Protein AF-A0A961H8H7-F1 (afdb_monomer_lite)

pLDDT: mean 94.38, std 4.29, range [73.75, 97.94]

Foldseek 3Di:
DCVVVVHDDDDAFDDDLPQPPLRQFDQDPNRTLDDDPPDHVSRDDPVVD

Sequence (49 aa):
DLIDHDKEPITFDHDCREGICGTCGLMINGQAHGPQKATATCQLHMRQF

Structure (mmCIF, N/CA/C/O backbone):
data_AF-A0A961H8H7-F1
#
_entry.id   AF-A0A961H8H7-F1
#
loop_
_atom_site.group_PDB
_atom_site.id
_atom_site.type_symbol
_atom_site.label_atom_id
_atom_site.label_alt_id
_atom_site.label_comp_id
_atom_site.label_asym_id
_atom_site.label_entity_id
_atom_site.label_seq_id
_atom_site.pdbx_PDB_ins_code
_atom_site.Cartn_x
_atom_site.Cartn_y
_atom_site.Cartn_z
_atom_site.occupancy
_atom_site.B_iso_or_equiv
_atom_site.auth_seq_id
_atom_site.auth_comp_id
_atom_site.auth_asym_id
_atom_site.auth_atom_id
_atom_site.pdbx_PDB_model_num
ATOM 1 N N . ASP A 1 1 ? 4.571 -16.720 -19.456 1.00 82.75 1 ASP A N 1
ATOM 2 C CA . ASP A 1 1 ? 3.273 -16.056 -19.694 1.00 82.75 1 ASP A CA 1
ATOM 3 C C . ASP A 1 1 ? 3.305 -14.550 -19.915 1.00 82.75 1 ASP A C 1
ATOM 5 O O . ASP A 1 1 ? 2.916 -14.169 -21.005 1.00 82.75 1 ASP A O 1
ATOM 9 N N . LEU A 1 2 ? 3.691 -13.674 -18.973 1.00 89.81 2 LEU A N 1
ATOM 10 C CA . LEU A 1 2 ? 3.664 -12.221 -19.263 1.00 89.81 2 LEU A CA 1
ATOM 11 C C . LEU A 1 2 ? 4.652 -11.820 -20.369 1.00 89.81 2 LEU A C 1
ATOM 13 O O . LEU A 1 2 ? 4.249 -11.173 -21.324 1.00 89.81 2 LEU A O 1
ATOM 17 N N . ILE A 1 3 ? 5.909 -12.266 -20.263 1.00 90.06 3 ILE A N 1
ATOM 18 C CA . ILE A 1 3 ? 6.958 -11.988 -21.259 1.00 90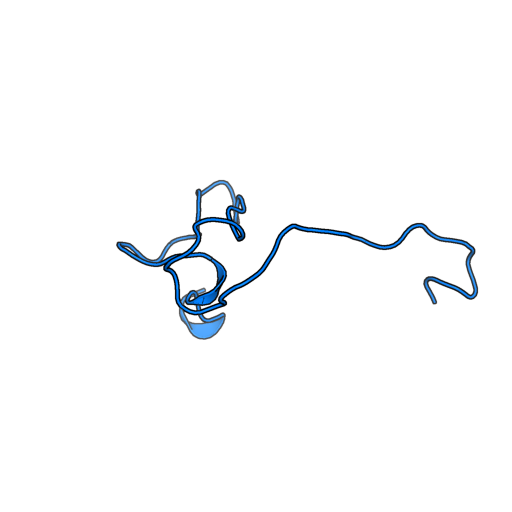.06 3 ILE A CA 1
ATOM 19 C C . ILE A 1 3 ? 6.624 -12.667 -22.594 1.00 90.06 3 ILE A C 1
ATOM 21 O O . ILE A 1 3 ? 6.673 -12.031 -23.637 1.00 90.06 3 ILE A O 1
ATOM 25 N N . ASP A 1 4 ? 6.213 -13.939 -22.556 1.00 95.38 4 ASP A N 1
ATOM 26 C CA . ASP A 1 4 ? 5.899 -14.714 -23.769 1.00 95.38 4 ASP A CA 1
ATOM 27 C C . ASP A 1 4 ? 4.698 -14.160 -24.554 1.00 95.38 4 ASP A C 1
ATOM 29 O O . ASP A 1 4 ? 4.590 -14.399 -25.754 1.00 95.38 4 ASP A O 1
ATOM 33 N N . HIS A 1 5 ? 3.795 -13.430 -23.889 1.00 95.75 5 HIS A N 1
ATOM 34 C CA . HIS A 1 5 ? 2.631 -12.790 -24.510 1.00 95.75 5 HIS A CA 1
ATOM 35 C C . HIS A 1 5 ? 2.761 -11.261 -24.614 1.00 95.75 5 HIS A C 1
ATOM 37 O O . HIS A 1 5 ? 1.744 -10.608 -24.849 1.00 95.75 5 HIS A O 1
ATOM 43 N N . ASP A 1 6 ? 3.958 -10.698 -24.408 1.00 93.31 6 ASP A N 1
ATOM 44 C CA . ASP A 1 6 ? 4.237 -9.252 -24.478 1.00 93.31 6 ASP A CA 1
ATOM 45 C C . ASP A 1 6 ? 3.250 -8.399 -23.647 1.00 93.31 6 ASP A C 1
ATOM 47 O O . ASP A 1 6 ? 2.743 -7.361 -24.073 1.00 93.31 6 ASP A O 1
ATOM 51 N N . LYS A 1 7 ? 2.897 -8.896 -22.453 1.00 96.94 7 LYS A N 1
ATOM 52 C CA . LYS A 1 7 ? 1.977 -8.225 -21.526 1.00 96.94 7 LYS A CA 1
ATOM 53 C C . LYS A 1 7 ? 2.745 -7.378 -20.525 1.00 96.94 7 LYS A C 1
ATOM 55 O O . LYS A 1 7 ? 3.683 -7.855 -19.887 1.00 96.94 7 LYS A O 1
ATOM 60 N N . GLU A 1 8 ? 2.244 -6.167 -20.307 1.00 94.75 8 GLU A N 1
ATOM 61 C CA . GLU A 1 8 ? 2.751 -5.257 -19.283 1.00 94.75 8 GLU A CA 1
ATOM 62 C C . GLU A 1 8 ? 2.632 -5.866 -17.872 1.00 94.75 8 GLU A C 1
ATOM 64 O O . GLU A 1 8 ? 1.583 -6.423 -17.516 1.00 94.75 8 GLU A O 1
ATOM 69 N N . PRO A 1 9 ? 3.686 -5.764 -17.043 1.00 92.94 9 PRO A N 1
ATOM 70 C CA . PRO A 1 9 ? 3.658 -6.240 -15.671 1.00 92.94 9 PRO A CA 1
ATOM 71 C C . PRO A 1 9 ? 2.789 -5.355 -14.779 1.00 92.94 9 PRO A C 1
ATOM 73 O O . PRO A 1 9 ? 2.663 -4.149 -14.968 1.00 92.94 9 PRO A O 1
ATOM 76 N N . ILE A 1 10 ? 2.233 -5.968 -13.736 1.00 92.06 10 ILE A N 1
ATOM 77 C CA . ILE A 1 10 ? 1.544 -5.231 -12.680 1.00 92.06 10 ILE A CA 1
ATOM 78 C C . ILE A 1 10 ? 2.603 -4.662 -11.742 1.00 92.06 10 ILE A C 1
ATOM 80 O O . ILE A 1 10 ? 3.388 -5.409 -11.153 1.00 92.06 10 ILE A O 1
ATOM 84 N N . THR A 1 11 ? 2.602 -3.344 -11.586 1.00 93.88 11 THR A N 1
ATOM 85 C CA . THR A 1 11 ? 3.505 -2.623 -10.690 1.00 93.88 11 THR A CA 1
ATOM 86 C C . THR A 1 11 ? 2.713 -1.977 -9.557 1.00 93.88 11 THR A C 1
ATOM 88 O O . THR A 1 11 ? 1.552 -1.600 -9.715 1.00 93.88 11 THR A O 1
ATOM 91 N N . PHE A 1 12 ? 3.327 -1.901 -8.378 1.00 94.88 12 PHE A N 1
ATOM 92 C CA . PHE A 1 12 ? 2.780 -1.198 -7.223 1.00 94.88 12 PHE A CA 1
ATOM 93 C C . PHE A 1 12 ? 3.914 -0.745 -6.308 1.00 94.88 12 PHE A C 1
ATOM 95 O O . PHE A 1 12 ? 4.940 -1.424 -6.174 1.00 94.88 12 PHE A O 1
ATOM 102 N N . ASP A 1 13 ? 3.698 0.384 -5.645 1.00 96.38 13 ASP A N 1
ATOM 103 C CA . ASP A 1 13 ? 4.694 0.967 -4.762 1.00 96.38 13 ASP A CA 1
ATOM 104 C C . ASP A 1 13 ? 4.817 0.146 -3.471 1.00 96.38 13 ASP A C 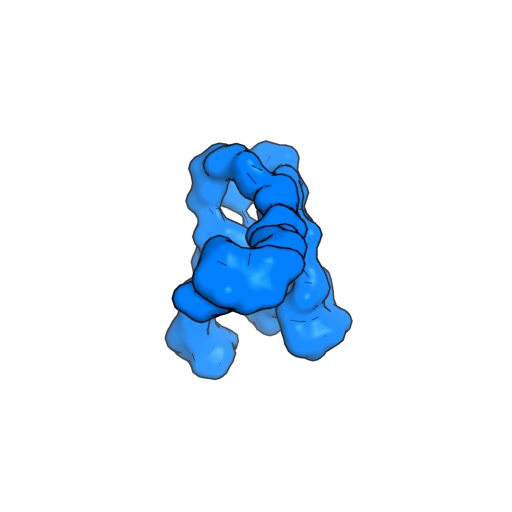1
ATOM 106 O O . ASP A 1 13 ? 3.834 -0.230 -2.822 1.00 96.38 13 ASP A O 1
ATOM 110 N N . HIS A 1 14 ? 6.053 -0.156 -3.082 1.00 95.56 14 HIS A N 1
ATOM 111 C CA . HIS A 1 14 ? 6.366 -0.847 -1.838 1.00 95.56 14 HIS A CA 1
ATOM 112 C C . HIS A 1 14 ? 7.798 -0.535 -1.398 1.00 95.56 14 HIS A C 1
ATOM 114 O O . HIS A 1 14 ? 8.664 -0.292 -2.230 1.00 95.56 14 HIS A O 1
ATOM 120 N N . ASP A 1 15 ? 8.040 -0.552 -0.087 1.00 97.31 15 ASP A N 1
ATOM 121 C CA . ASP A 1 15 ? 9.361 -0.268 0.487 1.00 97.31 15 ASP A CA 1
ATOM 122 C C . ASP A 1 15 ? 9.584 -1.070 1.787 1.00 97.31 15 ASP A C 1
ATOM 124 O O . ASP A 1 15 ? 9.826 -2.273 1.718 1.00 97.31 15 ASP A O 1
ATOM 128 N N . CYS A 1 16 ? 9.393 -0.468 2.969 1.00 97.56 16 CYS A N 1
ATOM 129 C CA . CYS A 1 16 ? 9.821 -1.041 4.260 1.00 97.56 16 CYS A CA 1
ATOM 130 C C . CYS A 1 16 ? 9.194 -2.401 4.650 1.00 97.56 16 CYS A C 1
ATOM 132 O O . CYS A 1 16 ? 9.764 -3.151 5.430 1.00 97.56 16 CYS A O 1
ATOM 134 N N . ARG A 1 17 ? 7.995 -2.722 4.143 1.00 96.69 17 ARG A N 1
ATOM 135 C CA . ARG A 1 17 ? 7.189 -3.918 4.492 1.00 96.69 17 ARG A CA 1
ATOM 136 C C . ARG A 1 17 ? 6.954 -4.181 5.990 1.00 96.69 17 ARG A C 1
ATOM 138 O O . ARG A 1 17 ? 6.614 -5.291 6.381 1.00 96.69 17 ARG A O 1
ATOM 145 N N . GLU A 1 18 ? 7.063 -3.152 6.812 1.00 97.31 18 GLU A N 1
ATOM 146 C CA . GLU A 1 18 ? 6.899 -3.218 8.271 1.00 97.31 18 GLU A CA 1
ATOM 147 C C . GLU A 1 18 ? 5.846 -2.223 8.783 1.00 97.31 18 GLU A C 1
ATOM 149 O O . GLU A 1 18 ? 5.705 -2.009 9.982 1.00 97.31 18 GLU A O 1
ATOM 154 N N . GLY A 1 19 ? 5.069 -1.631 7.868 1.00 96.62 19 GLY A N 1
ATOM 155 C CA . GLY A 1 19 ? 3.967 -0.719 8.184 1.00 96.62 19 GLY A CA 1
ATOM 156 C C . GLY A 1 19 ? 4.380 0.717 8.520 1.00 96.62 19 GLY A C 1
ATOM 157 O O . GLY A 1 19 ? 3.542 1.475 8.994 1.00 96.62 19 GLY A O 1
ATOM 158 N N . ILE A 1 20 ? 5.634 1.105 8.260 1.00 97.50 20 ILE A N 1
ATOM 159 C CA . ILE A 1 20 ? 6.182 2.412 8.668 1.00 97.50 20 ILE A CA 1
ATOM 160 C C . ILE A 1 20 ? 6.113 3.459 7.544 1.00 97.50 20 ILE A C 1
ATOM 162 O O . ILE A 1 20 ? 5.614 4.558 7.759 1.00 97.50 20 ILE A O 1
ATOM 166 N N . CYS A 1 21 ? 6.577 3.132 6.332 1.00 97.50 21 CYS A N 1
ATOM 167 C CA . CYS A 1 21 ? 6.742 4.110 5.238 1.00 97.50 21 CYS A CA 1
ATOM 168 C C . CYS A 1 21 ? 5.435 4.591 4.572 1.00 97.50 21 CYS A C 1
ATOM 170 O O . CYS A 1 21 ? 5.441 5.596 3.872 1.00 97.50 21 CYS A O 1
ATOM 172 N N . GLY A 1 22 ? 4.323 3.863 4.724 1.00 95.62 22 GLY A N 1
ATOM 173 C CA . GLY A 1 22 ? 3.049 4.185 4.062 1.00 95.62 22 GLY A CA 1
ATOM 174 C C . GLY A 1 22 ? 2.959 3.863 2.559 1.00 95.62 22 GLY A C 1
ATOM 175 O O . GLY A 1 22 ? 1.863 3.897 2.009 1.00 95.62 22 GLY A O 1
ATOM 176 N N . THR A 1 23 ? 4.053 3.467 1.904 1.00 97.94 23 THR A N 1
ATOM 177 C CA . THR A 1 23 ? 4.133 3.240 0.447 1.00 97.94 23 THR A CA 1
ATOM 178 C C . THR A 1 23 ? 3.175 2.159 -0.076 1.00 97.94 23 THR A C 1
ATOM 180 O O . THR A 1 23 ? 2.614 2.292 -1.153 1.00 97.94 23 THR A O 1
ATOM 183 N N . CYS A 1 24 ? 2.919 1.101 0.700 1.00 97.31 24 CYS A N 1
ATOM 184 C CA . CYS A 1 24 ? 2.093 -0.041 0.274 1.00 97.31 24 CYS A CA 1
ATOM 185 C C . CYS A 1 24 ? 0.564 0.196 0.333 1.00 97.31 24 CYS A C 1
ATOM 187 O O . CYS A 1 24 ? -0.198 -0.735 0.598 1.00 97.31 24 CYS A O 1
ATOM 189 N N . GLY A 1 25 ? 0.080 1.428 0.169 1.00 96.44 25 GLY A N 1
ATOM 190 C CA . GLY A 1 25 ?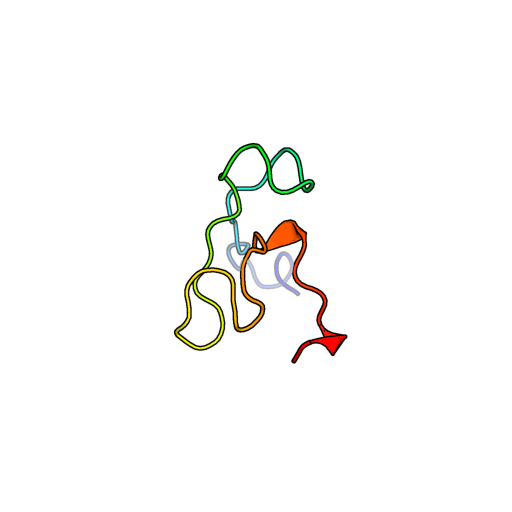 -1.351 1.740 0.243 1.00 96.44 25 GLY A CA 1
ATOM 191 C C . GLY A 1 25 ? -2.139 1.116 -0.914 1.00 96.44 25 GLY A C 1
ATOM 192 O O . GLY A 1 25 ? -2.009 1.562 -2.045 1.00 96.44 25 GLY A O 1
ATOM 193 N N . LEU A 1 26 ? -2.978 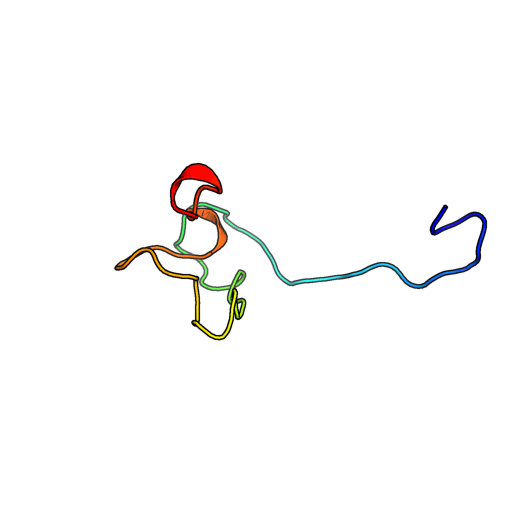0.110 -0.637 1.00 96.62 26 LEU A N 1
ATOM 194 C CA . LEU A 1 26 ? -3.824 -0.555 -1.637 1.00 96.62 26 LEU A CA 1
ATOM 195 C C . LEU A 1 26 ? -5.283 -0.613 -1.161 1.00 96.62 26 LEU A C 1
ATOM 197 O O . LEU A 1 26 ? -5.559 -0.689 0.041 1.00 96.62 26 LEU A O 1
ATOM 201 N N . MET A 1 27 ? -6.212 -0.625 -2.118 1.00 96.81 27 MET A N 1
ATOM 202 C CA . MET A 1 27 ? -7.616 -0.971 -1.886 1.00 96.81 27 MET A CA 1
ATOM 203 C C . MET A 1 27 ? -7.776 -2.483 -2.032 1.00 96.81 27 MET A C 1
ATOM 205 O O . MET A 1 27 ? -7.519 -3.030 -3.102 1.00 96.81 27 MET A O 1
ATOM 209 N N . ILE A 1 28 ? -8.210 -3.160 -0.973 1.00 95.62 28 ILE A N 1
ATOM 210 C CA . ILE A 1 28 ? -8.384 -4.616 -0.955 1.00 95.62 28 ILE A CA 1
ATOM 211 C C . ILE A 1 28 ? -9.856 -4.904 -0.678 1.00 95.62 28 ILE A C 1
ATOM 213 O O . ILE A 1 28 ? -10.370 -4.549 0.380 1.00 95.62 28 ILE A O 1
ATOM 217 N N . ASN A 1 29 ? -10.550 -5.508 -1.648 1.00 94.19 29 ASN A N 1
ATOM 218 C CA . ASN A 1 29 ? -11.996 -5.766 -1.597 1.00 94.19 29 ASN A CA 1
ATOM 219 C C . ASN A 1 29 ? -12.827 -4.523 -1.222 1.00 94.19 29 ASN A C 1
ATOM 221 O O . ASN A 1 29 ? -13.768 -4.589 -0.438 1.00 94.19 29 ASN A O 1
ATOM 225 N N . GLY A 1 30 ? -12.448 -3.368 -1.779 1.00 96.00 30 GLY A N 1
ATOM 226 C CA . GLY A 1 30 ? -13.120 -2.086 -1.548 1.00 96.00 30 GLY A CA 1
ATOM 227 C C . GLY A 1 30 ? -12.727 -1.373 -0.250 1.00 96.00 30 GLY A C 1
ATOM 228 O O . GLY A 1 30 ? -13.170 -0.246 -0.038 1.00 96.00 30 GLY A O 1
ATOM 229 N N . GLN A 1 31 ? -11.878 -1.972 0.592 1.00 96.19 31 GLN A N 1
ATOM 230 C CA . GLN A 1 31 ? -11.419 -1.379 1.847 1.00 96.19 31 GLN A CA 1
ATOM 231 C C . GLN A 1 31 ? -9.934 -1.003 1.779 1.00 96.19 31 GLN A C 1
ATOM 233 O O . GLN A 1 31 ? -9.084 -1.824 1.422 1.00 96.19 31 GLN A O 1
ATOM 238 N N . ALA A 1 32 ? -9.607 0.235 2.157 1.00 96.44 32 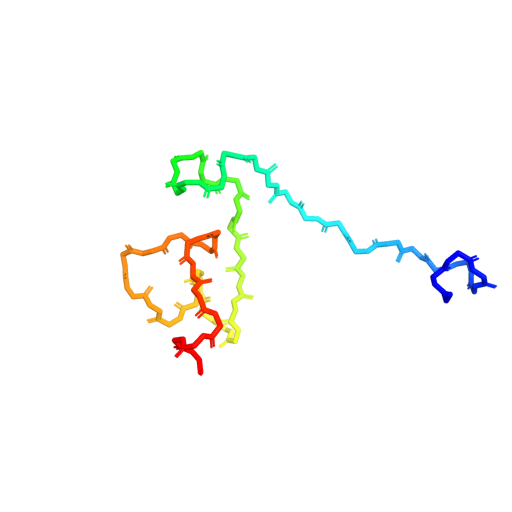ALA A N 1
ATOM 239 C CA . ALA A 1 32 ? -8.221 0.677 2.284 1.00 96.44 32 ALA A CA 1
ATOM 240 C C . ALA A 1 32 ? -7.491 -0.194 3.315 1.00 96.44 32 ALA A C 1
ATOM 242 O O . ALA A 1 32 ? -7.964 -0.344 4.442 1.00 96.44 32 ALA A O 1
ATOM 243 N N . HIS A 1 33 ? -6.357 -0.771 2.912 1.00 95.81 33 HIS A N 1
ATOM 244 C CA . HIS A 1 33 ? -5.532 -1.672 3.731 1.00 95.81 33 HIS A CA 1
ATOM 245 C C . HIS A 1 33 ? -6.206 -2.999 4.141 1.00 95.81 33 HIS A C 1
ATOM 247 O O . HIS A 1 33 ? -5.650 -3.746 4.944 1.00 95.81 33 HIS A O 1
ATOM 253 N N . GLY A 1 34 ? -7.364 -3.335 3.559 1.00 95.50 34 GLY A N 1
ATOM 254 C CA . GLY A 1 34 ? -8.102 -4.566 3.850 1.00 95.50 34 GLY A CA 1
ATOM 255 C C . GLY A 1 34 ? -8.861 -4.556 5.189 1.00 95.50 34 GLY A C 1
ATOM 256 O O . GLY A 1 34 ? -9.017 -3.509 5.816 1.00 95.50 34 GLY A O 1
ATOM 257 N N . PRO A 1 35 ? -9.396 -5.713 5.621 1.00 95.12 35 PRO A N 1
ATOM 258 C CA . PRO A 1 35 ? -10.379 -5.804 6.703 1.00 95.12 35 PRO A CA 1
ATOM 259 C C . PRO A 1 35 ? -9.770 -5.685 8.105 1.00 95.12 35 PRO A C 1
ATOM 261 O O . PRO A 1 35 ? -10.467 -5.318 9.055 1.00 95.12 35 PRO A O 1
ATOM 264 N N . GLN A 1 36 ? -8.477 -5.987 8.256 1.00 95.19 36 GLN A N 1
ATOM 265 C CA . GLN A 1 36 ? -7.804 -5.946 9.549 1.00 95.19 36 GLN A CA 1
ATOM 266 C C . GLN A 1 36 ? -7.561 -4.497 9.980 1.00 95.19 36 GLN A C 1
ATOM 268 O O . GLN A 1 36 ? -6.883 -3.724 9.307 1.00 95.19 36 GLN A O 1
ATOM 273 N N . LYS A 1 37 ? -8.103 -4.121 11.142 1.00 93.81 37 LYS A N 1
ATOM 274 C CA . LYS A 1 37 ? -7.908 -2.780 11.705 1.00 93.81 37 LYS A CA 1
ATOM 275 C C . LYS A 1 37 ? -6.465 -2.577 12.171 1.00 93.81 37 LYS A C 1
ATOM 277 O O . LYS A 1 37 ? -5.821 -3.517 12.626 1.00 93.81 37 LYS A O 1
ATOM 282 N N . ALA A 1 38 ? -6.014 -1.320 12.128 1.00 94.12 38 ALA A N 1
ATOM 283 C CA . ALA A 1 38 ? -4.693 -0.893 12.602 1.00 94.12 38 ALA A CA 1
ATOM 284 C C . ALA A 1 38 ? -3.539 -1.712 11.989 1.00 94.12 38 ALA A C 1
ATOM 286 O O . ALA A 1 38 ? -2.628 -2.155 12.681 1.00 94.12 38 ALA A O 1
ATOM 287 N N . THR A 1 39 ? -3.615 -1.966 10.684 1.00 95.25 39 THR A N 1
ATOM 288 C CA . THR A 1 39 ? -2.656 -2.775 9.927 1.00 95.25 39 THR A CA 1
ATOM 289 C C . THR A 1 39 ? -2.430 -2.117 8.573 1.00 95.25 39 THR A C 1
ATOM 291 O O . THR A 1 39 ? -3.380 -1.657 7.940 1.00 95.25 39 THR A O 1
ATOM 294 N N . ALA A 1 40 ? -1.174 -2.047 8.135 1.00 96.88 40 ALA A N 1
ATOM 295 C CA . ALA A 1 40 ? -0.847 -1.662 6.767 1.00 96.88 40 ALA A CA 1
ATOM 296 C C . ALA A 1 40 ? -0.997 -2.866 5.828 1.00 96.88 40 ALA A C 1
ATOM 298 O O . ALA A 1 40 ? -0.844 -4.011 6.250 1.00 96.88 40 ALA A O 1
ATOM 299 N N . THR A 1 41 ? -1.189 -2.625 4.531 1.00 96.94 41 THR A N 1
ATOM 300 C CA . THR A 1 41 ? -1.314 -3.695 3.526 1.00 96.94 41 THR A CA 1
ATOM 301 C C . THR A 1 41 ? -0.192 -4.737 3.606 1.00 96.94 41 THR A C 1
ATOM 303 O O . THR A 1 41 ? -0.454 -5.930 3.526 1.00 96.94 41 THR A O 1
ATOM 306 N N . CYS A 1 42 ? 1.061 -4.309 3.804 1.00 96.62 42 CYS A N 1
ATOM 307 C CA . CYS A 1 42 ? 2.214 -5.215 3.894 1.00 96.62 42 CYS A CA 1
ATOM 308 C C . CYS A 1 42 ? 2.227 -6.117 5.140 1.00 96.62 42 CYS A C 1
ATOM 310 O O . CYS A 1 42 ? 2.944 -7.113 5.155 1.00 96.62 42 CYS A O 1
ATOM 312 N N . GLN A 1 43 ? 1.449 -5.780 6.167 1.00 96.62 43 GLN A N 1
ATOM 313 C CA . GLN A 1 43 ? 1.295 -6.564 7.393 1.00 96.62 43 GLN A CA 1
ATOM 314 C C . GLN A 1 43 ? 0.028 -7.436 7.368 1.00 96.62 43 GLN A C 1
ATOM 316 O O . GLN A 1 43 ? -0.144 -8.304 8.226 1.00 96.62 43 GLN A O 1
ATOM 321 N N . LEU A 1 44 ? -0.869 -7.217 6.401 1.00 95.44 44 LEU A N 1
ATOM 322 C CA . LEU A 1 44 ? -2.101 -7.979 6.265 1.00 95.44 44 LEU A CA 1
ATOM 323 C C . LEU A 1 44 ? -1.788 -9.401 5.786 1.00 95.44 44 LEU A C 1
ATOM 325 O O . LEU A 1 44 ? -1.235 -9.615 4.709 1.00 95.44 44 LEU A O 1
ATOM 329 N N . HIS A 1 45 ? -2.180 -10.396 6.578 1.00 93.81 45 HIS A N 1
ATOM 330 C CA . HIS A 1 45 ? -2.028 -11.800 6.207 1.00 93.81 45 HIS A CA 1
ATOM 331 C C . HIS A 1 45 ? -3.278 -12.330 5.500 1.00 93.81 45 HIS A C 1
ATOM 333 O O . HIS A 1 45 ? -4.389 -12.110 5.970 1.00 93.81 45 HIS A O 1
ATOM 339 N N . MET A 1 46 ? -3.092 -13.161 4.468 1.00 90.56 46 MET A N 1
ATOM 340 C CA . MET A 1 46 ? -4.197 -13.801 3.731 1.00 90.56 46 MET A CA 1
ATOM 341 C C . MET A 1 46 ? -5.146 -14.626 4.613 1.00 90.56 46 MET A C 1
ATOM 343 O O . MET A 1 46 ? -6.302 -14.765 4.267 1.00 90.56 46 MET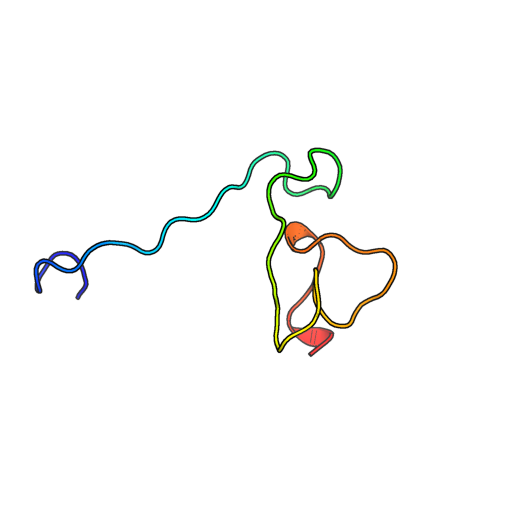 A O 1
ATOM 347 N N . ARG A 1 47 ? -4.696 -15.142 5.769 1.00 91.81 47 ARG A N 1
ATOM 348 C CA . ARG A 1 47 ? -5.563 -15.877 6.718 1.00 91.81 47 ARG A CA 1
ATOM 349 C C . ARG A 1 47 ? -6.584 -15.004 7.457 1.00 91.81 47 ARG A C 1
ATOM 351 O O . ARG A 1 47 ? -7.398 -15.529 8.203 1.00 91.81 47 ARG A O 1
ATOM 358 N N . GLN A 1 48 ? -6.432 -13.682 7.376 1.00 83.50 48 GLN A N 1
ATOM 359 C CA . GLN A 1 48 ? -7.387 -12.709 7.918 1.00 83.50 48 GLN A CA 1
ATOM 360 C C . GLN A 1 48 ? -8.486 -12.382 6.893 1.00 83.50 48 GLN A C 1
ATOM 362 O O . GLN A 1 48 ? -9.312 -11.503 7.139 1.00 83.50 48 GLN A O 1
ATOM 367 N N . PHE A 1 49 ? -8.456 -13.082 5.756 1.00 73.75 49 PHE A N 1
ATOM 368 C CA . PHE A 1 49 ? -9.460 -13.128 4.710 1.00 73.75 49 PHE A CA 1
ATOM 369 C C . PHE A 1 49 ? -10.116 -14.508 4.662 1.00 73.75 49 PHE A C 1
ATOM 371 O O . PHE A 1 49 ? -9.421 -15.506 4.968 1.00 73.75 49 PHE A O 1
#

Secondary structure (DSSP, 8-state):
-TTTTTPPPP------SSSSS-TT--EETTEET-SSTT--GGG--GGG-

Radius of gyration: 13.41 Å; chains: 1; bounding box: 23×20×37 Å